Protein AF-A0A8B3B631-F1 (afdb_monomer_lite)

Organism: Parabacteroides distasonis (NCBI:txid823)

Structure (mmCIF, N/CA/C/O backbone):
data_AF-A0A8B3B631-F1
#
_entry.id   AF-A0A8B3B631-F1
#
loop_
_atom_site.group_PDB
_atom_site.id
_atom_site.type_symbol
_atom_site.label_atom_id
_atom_site.label_alt_id
_atom_site.label_comp_id
_atom_site.label_asym_id
_atom_site.label_entity_id
_atom_site.label_seq_id
_atom_site.pdbx_PDB_ins_code
_atom_site.Cartn_x
_atom_site.Cartn_y
_atom_site.Cartn_z
_atom_site.occupancy
_atom_site.B_iso_or_equiv
_atom_site.auth_seq_id
_atom_site.auth_comp_id
_atom_site.auth_asym_id
_atom_site.auth_atom_id
_atom_site.pdbx_PDB_model_num
ATOM 1 N N . GLU A 1 1 ? -12.782 -24.622 25.111 1.00 50.66 1 GLU A N 1
ATOM 2 C CA . GLU A 1 1 ? -12.386 -23.248 25.477 1.00 50.66 1 GLU A CA 1
ATOM 3 C C . GLU A 1 1 ? -11.573 -22.682 24.325 1.00 50.66 1 GLU A C 1
ATOM 5 O O . GLU A 1 1 ? -10.682 -23.372 23.847 1.00 50.66 1 GLU A O 1
ATOM 10 N N . GLY A 1 2 ? -11.985 -21.541 23.768 1.00 72.00 2 GLY A N 1
ATOM 11 C CA . GLY A 1 2 ? -11.348 -20.960 22.582 1.00 72.00 2 GLY A CA 1
ATOM 12 C C . GLY A 1 2 ? -10.017 -20.308 22.939 1.00 72.00 2 GLY A C 1
ATOM 13 O O . GLY A 1 2 ? -9.909 -19.648 23.967 1.00 72.00 2 GLY A O 1
ATOM 14 N N . GLU A 1 3 ? -9.005 -20.506 22.104 1.00 81.69 3 GLU A N 1
ATOM 15 C CA . GLU A 1 3 ? -7.671 -19.947 22.299 1.00 81.69 3 GLU A CA 1
ATOM 16 C C . GLU A 1 3 ? -7.725 -18.411 22.176 1.00 81.69 3 GLU A C 1
ATOM 18 O O . GLU A 1 3 ? -7.937 -17.858 21.094 1.00 81.69 3 GLU A O 1
ATOM 23 N N . TYR A 1 4 ? -7.595 -17.696 23.296 1.00 84.50 4 TYR A N 1
ATOM 24 C CA . TYR A 1 4 ? -7.554 -16.234 23.289 1.00 84.50 4 TYR A CA 1
ATOM 25 C C . TYR A 1 4 ? -6.159 -15.756 22.881 1.00 84.50 4 TYR A C 1
ATOM 27 O O . TYR A 1 4 ? -5.165 -16.051 23.540 1.00 84.50 4 TYR A O 1
ATOM 35 N N . THR A 1 5 ? -6.077 -14.973 21.803 1.00 82.81 5 THR A N 1
ATOM 36 C CA . THR A 1 5 ? -4.827 -14.312 21.406 1.00 82.81 5 THR A CA 1
ATOM 37 C C . THR A 1 5 ? -4.723 -12.942 22.070 1.00 82.81 5 THR A C 1
ATOM 39 O O . THR A 1 5 ? -5.450 -12.015 21.710 1.00 82.81 5 THR A O 1
ATOM 42 N N . TYR A 1 6 ? -3.782 -12.790 22.997 1.00 86.62 6 TYR A N 1
ATOM 43 C CA . TYR A 1 6 ? -3.455 -11.498 23.601 1.00 86.62 6 TYR A CA 1
ATOM 44 C C . TYR A 1 6 ? -2.418 -10.756 22.752 1.00 86.62 6 TYR A C 1
ATOM 46 O O . TYR A 1 6 ? -1.453 -11.349 22.269 1.00 86.62 6 TYR A O 1
ATOM 54 N N . ARG A 1 7 ? -2.607 -9.446 22.560 1.00 86.12 7 ARG A N 1
ATOM 55 C CA . ARG A 1 7 ? -1.662 -8.573 21.846 1.00 86.12 7 ARG A CA 1
ATOM 56 C C . ARG A 1 7 ? -1.452 -7.289 22.638 1.00 86.12 7 ARG A C 1
ATOM 58 O O . ARG A 1 7 ? -2.417 -6.702 23.116 1.00 86.12 7 ARG A O 1
ATOM 65 N N . CYS A 1 8 ? -0.199 -6.860 22.757 1.00 91.44 8 CYS A N 1
ATOM 66 C CA . CYS A 1 8 ? 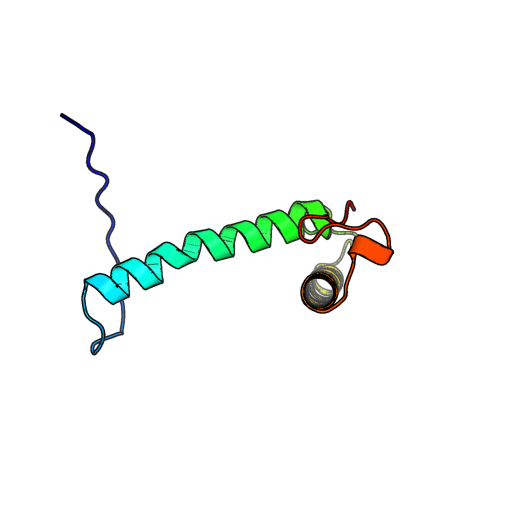0.156 -5.585 23.375 1.00 91.44 8 CYS A CA 1
ATOM 67 C C . CYS A 1 8 ? 0.186 -4.479 22.310 1.00 91.44 8 CYS A C 1
ATOM 69 O O . CYS A 1 8 ? 0.769 -4.669 21.240 1.00 91.44 8 CYS A O 1
ATOM 71 N N . ILE A 1 9 ? -0.432 -3.335 22.609 1.00 91.38 9 ILE A N 1
ATOM 72 C CA . ILE A 1 9 ? -0.373 -2.119 21.792 1.00 91.38 9 ILE A CA 1
ATOM 73 C C . ILE A 1 9 ? 0.273 -1.033 22.651 1.00 91.38 9 ILE A C 1
ATOM 75 O O . ILE A 1 9 ? -0.250 -0.680 23.703 1.00 91.38 9 ILE A O 1
ATOM 79 N N . LEU A 1 10 ? 1.409 -0.509 22.192 1.00 92.81 10 LEU A N 1
ATOM 80 C CA . LEU A 1 10 ? 2.061 0.665 22.767 1.00 92.81 10 LEU A CA 1
ATOM 81 C C . LEU A 1 10 ? 1.686 1.876 21.913 1.00 92.81 10 LEU A C 1
ATOM 83 O O . LEU A 1 10 ? 1.850 1.837 20.693 1.00 92.81 10 LEU A O 1
ATOM 87 N N . THR A 1 11 ? 1.179 2.932 22.542 1.00 93.06 11 THR A N 1
ATOM 88 C CA . THR A 1 11 ? 0.794 4.172 21.861 1.00 93.06 11 THR A CA 1
ATOM 89 C C . THR A 1 11 ? 1.248 5.383 22.667 1.00 93.06 11 THR A C 1
ATOM 91 O O . THR A 1 11 ? 1.344 5.319 23.890 1.00 93.06 11 THR A O 1
ATOM 94 N N . ASN A 1 12 ? 1.553 6.474 21.969 1.00 95.50 12 ASN A N 1
ATOM 95 C CA . ASN A 1 12 ? 1.778 7.802 22.540 1.00 95.50 12 ASN A CA 1
ATOM 96 C C . ASN A 1 12 ? 0.502 8.664 22.524 1.00 95.50 12 ASN A C 1
ATOM 98 O O . ASN A 1 12 ? 0.571 9.857 22.806 1.00 95.50 12 ASN A O 1
ATOM 102 N N . ASP A 1 13 ? -0.631 8.074 22.144 1.00 93.44 13 ASP A N 1
ATOM 103 C CA . ASP A 1 13 ? -1.950 8.692 22.187 1.00 93.44 13 ASP A CA 1
ATOM 104 C C . ASP A 1 13 ? -2.515 8.616 23.613 1.00 93.44 13 ASP A C 1
ATOM 106 O O . ASP A 1 13 ? -2.731 7.524 24.143 1.00 93.44 13 ASP A O 1
ATOM 110 N N . TYR A 1 14 ? -2.713 9.785 24.224 1.00 93.88 14 TYR A N 1
ATOM 111 C CA . TYR A 1 14 ? -3.241 9.942 25.583 1.00 93.88 14 TYR A CA 1
ATOM 112 C C . TYR A 1 14 ? -4.698 10.425 25.610 1.00 93.88 14 TYR A C 1
ATOM 114 O O . TYR A 1 14 ? -5.265 10.558 26.693 1.00 93.88 14 TYR A O 1
ATOM 122 N N . GLU A 1 15 ? -5.288 10.722 24.450 1.00 96.69 15 GLU A N 1
ATOM 123 C CA . GLU A 1 15 ? -6.619 11.332 24.341 1.00 96.69 15 GLU A CA 1
ATOM 124 C C . GLU A 1 15 ? -7.677 10.311 23.913 1.00 96.69 15 GLU A C 1
ATOM 126 O O . GLU A 1 15 ? -8.798 10.332 24.426 1.00 96.69 15 GLU A O 1
ATOM 131 N N . SER A 1 16 ? -7.321 9.394 23.009 1.00 95.12 16 SER A N 1
ATOM 132 C CA . SER A 1 16 ? -8.241 8.374 22.508 1.00 95.12 16 SER A CA 1
ATOM 133 C C . SER A 1 16 ? -8.597 7.332 23.568 1.00 95.12 16 SER A C 1
ATOM 135 O O . SER A 1 16 ? -7.785 6.917 24.399 1.00 95.12 16 SER A O 1
ATOM 137 N N . SER A 1 17 ? -9.819 6.813 23.489 1.00 95.69 17 SER A N 1
ATOM 138 C CA . SER A 1 17 ? -10.250 5.676 24.299 1.00 95.69 17 SER A CA 1
ATOM 139 C C . SER A 1 17 ? -9.516 4.384 23.912 1.00 95.69 17 SER A C 1
ATOM 141 O O . SER A 1 17 ? -9.065 4.198 22.779 1.00 95.69 17 SER A O 1
ATOM 143 N N . THR A 1 18 ? -9.472 3.407 24.827 1.00 92.88 18 THR A N 1
ATOM 144 C CA . THR A 1 18 ? -8.897 2.076 24.546 1.00 92.88 18 THR A CA 1
ATOM 145 C C . THR A 1 18 ? -9.529 1.419 23.317 1.00 92.88 18 THR A C 1
ATOM 147 O O . THR A 1 18 ? -8.840 0.751 22.548 1.00 92.88 18 THR A O 1
ATOM 150 N N . ARG A 1 19 ? -10.837 1.617 23.109 1.00 93.25 19 ARG A N 1
ATOM 151 C CA . ARG A 1 19 ? -11.549 1.078 21.948 1.00 93.25 19 ARG A CA 1
ATOM 152 C C . ARG A 1 19 ? -11.061 1.709 20.647 1.00 93.25 19 ARG A C 1
ATOM 154 O O . ARG A 1 19 ? -10.776 0.973 19.708 1.00 93.25 19 ARG A O 1
ATOM 161 N N . GLU A 1 20 ? -10.931 3.030 20.603 1.00 94.69 20 GLU A N 1
ATOM 162 C CA . GLU A 1 20 ? -10.441 3.750 19.421 1.00 94.69 20 GLU A CA 1
ATOM 163 C C . GLU A 1 20 ? -8.998 3.361 19.089 1.00 94.69 20 GLU A C 1
ATOM 165 O O . GLU A 1 20 ? -8.688 3.108 17.926 1.00 94.69 20 GLU A O 1
ATOM 170 N N . ILE A 1 21 ? -8.139 3.197 20.102 1.00 93.50 21 ILE A N 1
ATOM 171 C CA . ILE A 1 21 ? -6.760 2.712 19.922 1.00 93.50 21 ILE A CA 1
ATOM 172 C C . ILE A 1 21 ? -6.751 1.314 19.285 1.00 93.50 21 ILE A C 1
ATOM 174 O O . ILE A 1 21 ? -5.987 1.052 18.351 1.00 93.50 21 ILE A O 1
ATOM 178 N N . VAL A 1 22 ? -7.611 0.409 19.762 1.00 91.19 22 VAL A N 1
ATOM 179 C CA . VAL A 1 22 ? -7.734 -0.949 19.212 1.00 91.19 22 VAL A CA 1
ATOM 180 C C . VAL A 1 22 ? -8.271 -0.917 17.782 1.00 91.19 22 VAL A C 1
ATOM 182 O O . VAL A 1 22 ? -7.721 -1.590 16.909 1.00 91.19 22 VAL A O 1
ATOM 185 N N . GLU A 1 23 ? -9.317 -0.136 17.517 1.00 91.31 23 GLU A N 1
ATOM 186 C CA . GLU A 1 23 ? -9.890 0.018 16.177 1.00 91.31 23 GLU A CA 1
ATOM 187 C C . GLU A 1 23 ? -8.852 0.587 15.201 1.00 91.31 23 GLU A C 1
ATOM 189 O O . GLU A 1 23 ? -8.640 0.001 14.138 1.00 91.31 23 GLU A O 1
ATOM 194 N N . PHE A 1 24 ? -8.120 1.633 15.591 1.00 90.12 24 PHE A N 1
ATOM 195 C CA . PHE A 1 24 ? -7.031 2.212 14.807 1.00 90.12 24 PHE A CA 1
ATOM 196 C C . PHE A 1 24 ? -5.915 1.202 14.520 1.00 90.12 24 PHE A C 1
ATOM 198 O O . PHE A 1 24 ? -5.502 1.046 13.368 1.00 90.12 24 PHE A O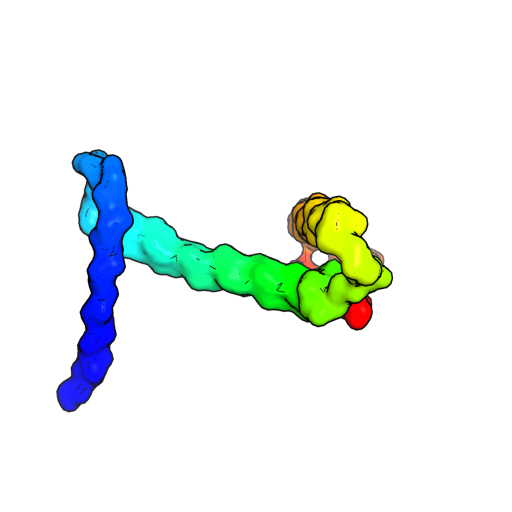 1
ATOM 205 N N . TYR A 1 25 ? -5.438 0.475 15.536 1.00 89.06 25 TYR A N 1
ATOM 206 C CA . TYR A 1 25 ? -4.389 -0.530 15.352 1.00 89.06 25 TYR A CA 1
ATOM 207 C C . TYR A 1 25 ? -4.837 -1.649 14.404 1.00 89.06 25 TYR A C 1
ATOM 209 O O . TYR A 1 25 ? -4.072 -2.087 13.541 1.00 89.06 25 TYR A O 1
ATOM 217 N N . ASN A 1 26 ? -6.100 -2.069 14.497 1.00 86.62 26 ASN A N 1
ATOM 218 C CA . ASN A 1 26 ? -6.666 -3.097 13.626 1.00 86.62 26 ASN A CA 1
ATOM 219 C C . ASN A 1 26 ? -6.728 -2.668 12.149 1.00 86.62 26 ASN A C 1
ATOM 221 O O . ASN A 1 26 ? -6.680 -3.527 11.264 1.00 86.62 26 ASN A O 1
ATOM 225 N N . LEU A 1 27 ? -6.730 -1.363 11.842 1.00 85.12 27 LEU A N 1
ATOM 226 C CA . LEU A 1 27 ? -6.623 -0.870 10.461 1.00 85.12 27 LEU A CA 1
ATOM 227 C C . LEU A 1 27 ? -5.268 -1.202 9.809 1.00 85.12 27 LEU A C 1
ATOM 229 O O . LEU A 1 27 ? -5.156 -1.146 8.579 1.00 85.12 27 LEU A O 1
ATOM 233 N N . ARG A 1 28 ? -4.241 -1.598 10.581 1.00 81.38 28 ARG A N 1
ATOM 234 C CA . ARG A 1 28 ? -2.916 -1.977 10.052 1.00 81.38 28 ARG A CA 1
ATOM 235 C C . ARG A 1 28 ? -2.994 -3.104 9.023 1.00 81.38 28 ARG A C 1
ATOM 237 O O . ARG A 1 28 ? -2.293 -3.035 8.018 1.00 81.38 28 ARG A O 1
ATOM 244 N N . GLY A 1 29 ? -3.887 -4.078 9.206 1.00 74.94 29 GLY A N 1
ATOM 245 C CA . GLY A 1 29 ? -4.063 -5.172 8.241 1.00 74.94 29 GLY A CA 1
ATOM 246 C C . GLY A 1 29 ? -4.481 -4.683 6.846 1.00 74.94 29 GLY A C 1
ATOM 247 O O . GLY A 1 29 ? -4.157 -5.301 5.835 1.00 74.94 29 GLY A O 1
ATOM 248 N N . GLY A 1 30 ? -5.143 -3.523 6.754 1.00 74.62 30 GLY A N 1
ATOM 249 C CA . GLY A 1 30 ? -5.443 -2.882 5.473 1.00 74.62 30 GLY A CA 1
ATOM 250 C C . GLY A 1 30 ? -4.197 -2.360 4.750 1.00 74.62 30 GLY A C 1
ATOM 251 O O . GLY A 1 30 ? -4.165 -2.370 3.520 1.00 74.62 30 GLY A O 1
ATOM 252 N N . LYS A 1 31 ? -3.162 -1.947 5.495 1.00 76.44 31 LYS A N 1
ATOM 253 C CA . LYS A 1 31 ? -1.888 -1.476 4.931 1.00 76.44 31 LYS A CA 1
ATOM 254 C C . LYS A 1 31 ? -1.066 -2.626 4.352 1.00 76.44 31 LYS A C 1
ATOM 256 O O . LYS A 1 31 ? -0.459 -2.447 3.304 1.00 76.44 31 LYS A O 1
ATOM 261 N N . GLU A 1 32 ? -1.100 -3.806 4.968 1.00 81.69 32 GLU A N 1
ATOM 262 C CA . GLU A 1 32 ? -0.408 -5.004 4.461 1.00 81.69 32 GLU A CA 1
ATOM 263 C C . GLU A 1 32 ? -0.921 -5.402 3.063 1.00 81.69 32 GLU A C 1
ATOM 265 O O . GLU A 1 32 ? -0.124 -5.626 2.155 1.00 81.69 32 GLU A O 1
ATOM 270 N N . ARG A 1 33 ? -2.237 -5.310 2.818 1.00 83.38 33 ARG A N 1
ATOM 271 C CA . ARG A 1 33 ? -2.814 -5.561 1.480 1.00 83.38 33 ARG A CA 1
ATOM 272 C 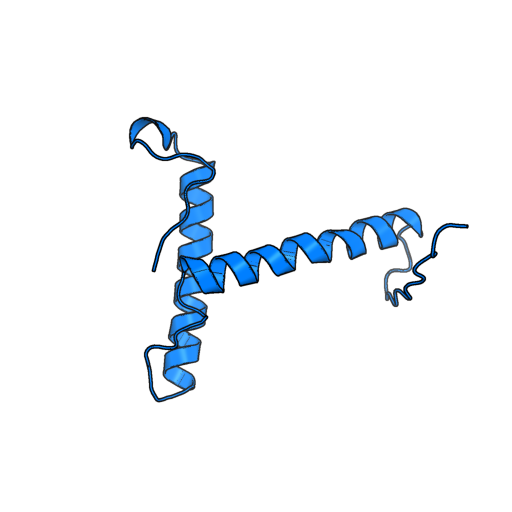C . ARG A 1 33 ? -2.309 -4.611 0.393 1.00 83.38 33 ARG A C 1
ATOM 274 O O . ARG A 1 33 ? -2.387 -4.948 -0.785 1.00 83.38 33 ARG A O 1
ATOM 281 N N . ILE A 1 34 ? -1.852 -3.409 0.756 1.00 87.12 34 ILE A N 1
ATOM 282 C CA . ILE A 1 34 ? -1.254 -2.483 -0.214 1.00 87.12 34 ILE A CA 1
ATOM 283 C C . ILE A 1 34 ? 0.067 -3.066 -0.705 1.00 87.12 34 ILE A C 1
ATOM 285 O O . ILE A 1 34 ? 0.301 -3.059 -1.905 1.00 87.12 34 ILE A O 1
ATOM 289 N N . PHE A 1 35 ? 0.893 -3.618 0.184 1.00 87.56 35 PHE A N 1
ATOM 290 C CA . PHE A 1 35 ? 2.148 -4.255 -0.212 1.00 87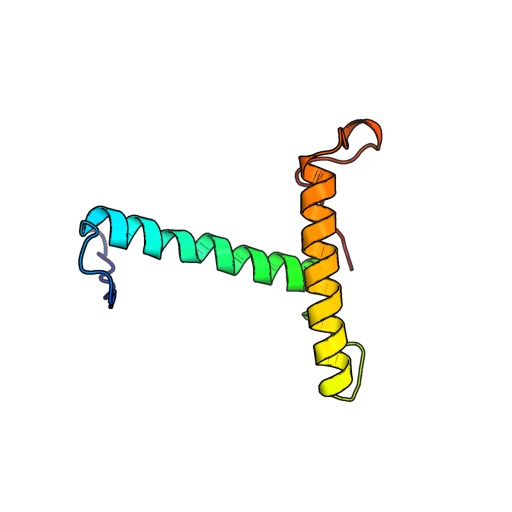.56 35 PHE A CA 1
ATOM 291 C C . PHE A 1 35 ? 1.914 -5.497 -1.077 1.00 87.56 35 PHE A C 1
ATOM 293 O O . PHE A 1 35 ? 2.616 -5.670 -2.068 1.00 87.56 35 PHE A O 1
ATOM 300 N N . ASP A 1 36 ? 0.883 -6.297 -0.794 1.00 88.06 36 ASP A N 1
ATOM 301 C CA . ASP A 1 36 ? 0.507 -7.421 -1.665 1.00 88.06 36 ASP A CA 1
ATOM 302 C C . ASP A 1 36 ? 0.109 -6.961 -3.076 1.00 88.06 36 ASP A C 1
ATOM 304 O O . ASP A 1 36 ? 0.482 -7.589 -4.068 1.00 88.06 36 ASP A O 1
ATOM 308 N N . ASP A 1 37 ? -0.643 -5.861 -3.178 1.00 88.62 37 ASP A N 1
ATOM 309 C CA . ASP A 1 37 ? -1.029 -5.234 -4.450 1.00 88.62 37 ASP A CA 1
ATOM 310 C C . ASP A 1 37 ? 0.203 -4.701 -5.199 1.00 88.62 37 ASP A C 1
ATOM 312 O O . ASP A 1 37 ? 0.341 -4.923 -6.399 1.00 88.62 37 ASP A O 1
ATOM 316 N N . MET A 1 38 ? 1.142 -4.069 -4.489 1.00 91.44 38 MET A N 1
ATOM 317 C CA . MET A 1 38 ? 2.400 -3.589 -5.068 1.00 91.44 38 MET A CA 1
ATOM 318 C C . MET A 1 38 ? 3.283 -4.736 -5.579 1.00 91.44 38 MET A C 1
ATOM 320 O O . MET A 1 38 ? 3.807 -4.659 -6.691 1.00 91.44 38 MET A O 1
ATOM 324 N N . ASN A 1 39 ? 3.409 -5.818 -4.807 1.00 90.88 39 ASN A N 1
ATOM 325 C CA . ASN A 1 39 ? 4.186 -6.998 -5.185 1.00 90.88 39 ASN A CA 1
ATOM 326 C C . ASN A 1 39 ? 3.607 -7.662 -6.435 1.00 90.88 39 ASN A C 1
ATOM 328 O O . ASN A 1 39 ? 4.317 -7.836 -7.417 1.00 90.88 39 ASN A O 1
ATOM 332 N N . ASN 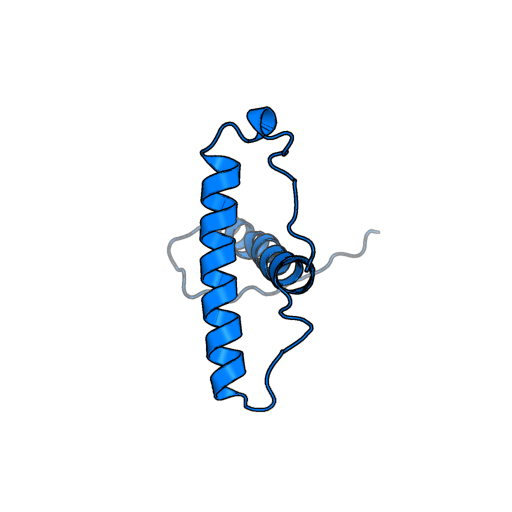A 1 40 ? 2.308 -7.969 -6.433 1.00 88.12 40 ASN A N 1
ATOM 333 C CA . ASN A 1 40 ? 1.695 -8.750 -7.510 1.00 88.12 40 ASN A CA 1
ATOM 334 C C . ASN A 1 40 ? 1.278 -7.914 -8.731 1.00 88.12 40 ASN A C 1
ATOM 336 O O . ASN A 1 40 ? 1.187 -8.447 -9.836 1.00 88.12 40 ASN A O 1
ATOM 340 N N . GLY A 1 41 ? 0.958 -6.633 -8.536 1.00 88.62 41 GLY A N 1
ATOM 341 C CA . GLY A 1 41 ? 0.406 -5.762 -9.577 1.00 88.62 41 GLY A CA 1
ATOM 342 C C . GLY A 1 41 ? 1.383 -4.735 -10.137 1.00 88.62 41 GLY A C 1
ATOM 343 O O . GLY A 1 41 ? 1.155 -4.226 -11.231 1.00 88.62 41 GLY A O 1
ATOM 344 N N . PHE A 1 42 ? 2.467 -4.431 -9.417 1.00 91.75 42 PHE 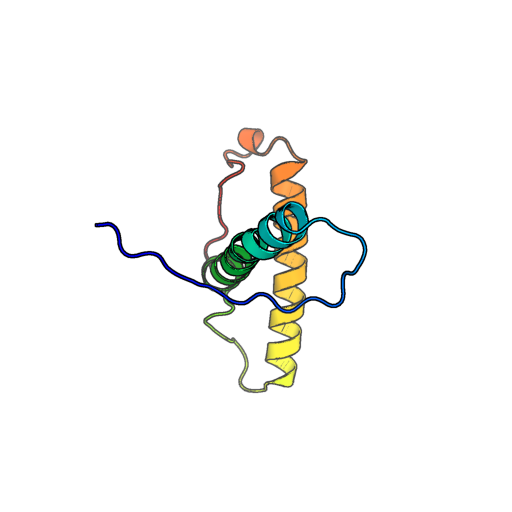A N 1
ATOM 345 C CA . PHE A 1 42 ? 3.426 -3.386 -9.794 1.00 91.75 42 PHE A CA 1
ATOM 346 C C . PHE A 1 42 ? 4.892 -3.850 -9.754 1.00 91.75 42 PHE A C 1
ATOM 348 O O . PHE A 1 42 ? 5.797 -3.024 -9.868 1.00 91.75 42 PHE A O 1
ATOM 355 N N . GLY A 1 43 ? 5.134 -5.159 -9.629 1.00 90.56 43 GLY A N 1
ATOM 356 C CA . GLY A 1 43 ? 6.455 -5.765 -9.808 1.00 90.56 43 GLY A CA 1
ATOM 357 C C . GLY A 1 43 ? 7.447 -5.483 -8.682 1.00 90.56 43 GLY A C 1
ATOM 358 O O . GLY A 1 43 ? 8.654 -5.547 -8.904 1.00 90.56 43 GLY A O 1
ATOM 359 N N . TRP A 1 44 ? 6.975 -5.159 -7.474 1.00 93.12 44 TRP A N 1
ATOM 360 C CA . TRP A 1 44 ? 7.870 -5.002 -6.317 1.00 93.12 44 TRP A CA 1
ATOM 361 C C . TRP A 1 44 ? 8.581 -6.309 -5.929 1.00 93.12 44 TRP A C 1
ATOM 363 O O . TRP A 1 44 ? 9.644 -6.256 -5.316 1.00 93.12 44 TRP A O 1
ATOM 373 N N . ASP A 1 45 ? 8.051 -7.467 -6.341 1.00 91.94 45 ASP A N 1
ATOM 374 C CA . ASP A 1 45 ? 8.690 -8.778 -6.175 1.00 91.94 45 ASP A CA 1
ATOM 375 C C . ASP A 1 45 ? 9.858 -9.017 -7.158 1.00 91.94 45 ASP A C 1
ATOM 377 O O . ASP A 1 45 ? 10.660 -9.930 -6.954 1.00 91.94 45 ASP A O 1
ATOM 381 N N . ARG A 1 46 ? 9.969 -8.208 -8.223 1.00 90.31 46 ARG A N 1
ATOM 382 C CA . ARG A 1 46 ? 10.896 -8.401 -9.352 1.00 90.31 46 ARG A CA 1
ATOM 383 C C . ARG A 1 46 ? 11.588 -7.097 -9.721 1.00 90.31 46 ARG A C 1
ATOM 385 O O . ARG A 1 46 ? 11.225 -6.408 -10.672 1.00 90.31 46 ARG A O 1
ATOM 392 N N . LEU A 1 47 ? 12.636 -6.785 -8.969 1.00 92.25 47 LEU A N 1
ATOM 393 C CA . LEU A 1 47 ? 13.433 -5.585 -9.185 1.00 92.25 47 LEU A CA 1
ATOM 394 C C . LEU A 1 47 ? 14.165 -5.628 -10.544 1.00 92.25 47 LEU A C 1
ATOM 396 O O . LEU A 1 47 ? 14.935 -6.559 -10.791 1.00 92.25 47 LEU A O 1
ATOM 400 N N . PRO A 1 48 ? 13.963 -4.634 -11.431 1.00 91.56 48 PRO A N 1
ATOM 401 C CA . PRO A 1 48 ? 14.460 -4.693 -12.806 1.00 91.56 48 PRO A CA 1
ATOM 402 C C . PRO A 1 48 ? 15.917 -4.242 -12.971 1.00 91.56 48 PRO A C 1
ATOM 404 O O . PRO A 1 48 ? 16.451 -4.319 -14.079 1.00 91.56 48 PRO A O 1
ATOM 407 N N . LYS A 1 49 ? 16.555 -3.705 -11.922 1.00 93.38 49 LYS A N 1
ATOM 408 C CA . LYS A 1 49 ? 17.898 -3.117 -11.995 1.00 93.38 49 LYS A CA 1
ATOM 409 C C . LYS A 1 49 ? 18.878 -3.810 -11.062 1.00 93.38 49 LYS A C 1
ATOM 411 O O . LYS A 1 49 ? 18.508 -4.310 -10.004 1.00 93.38 49 LYS A O 1
ATOM 416 N N . SER A 1 50 ? 20.152 -3.795 -11.440 1.00 94.06 50 SER A N 1
ATOM 417 C CA . SER A 1 50 ? 21.233 -4.338 -10.611 1.00 94.06 50 SER A CA 1
ATOM 418 C C . SER A 1 50 ? 21.592 -3.410 -9.449 1.00 94.06 50 SER A C 1
ATOM 420 O O . SER A 1 50 ? 22.052 -3.876 -8.410 1.00 94.06 50 SER A O 1
ATOM 422 N N . PHE A 1 51 ? 21.372 -2.101 -9.602 1.00 95.81 51 PHE A N 1
ATOM 423 C CA . PHE A 1 51 ? 21.723 -1.109 -8.591 1.00 95.81 51 PHE A CA 1
ATOM 424 C C . PHE A 1 51 ? 20.528 -0.741 -7.713 1.00 95.81 51 PHE A C 1
ATOM 426 O O . PHE A 1 51 ? 19.442 -0.417 -8.197 1.00 95.81 51 PHE A O 1
ATOM 433 N N . MET A 1 52 ? 20.757 -0.704 -6.397 1.00 93.00 52 MET A N 1
ATOM 434 C CA . MET A 1 52 ? 19.712 -0.373 -5.423 1.00 93.00 52 MET A CA 1
ATOM 435 C C . MET A 1 52 ? 19.157 1.040 -5.596 1.00 93.00 52 MET A C 1
ATOM 437 O O . MET A 1 52 ? 17.959 1.226 -5.440 1.00 93.00 52 MET A O 1
ATOM 441 N N . ALA A 1 53 ? 19.982 2.024 -5.965 1.00 96.06 53 ALA A N 1
ATOM 442 C CA . ALA A 1 53 ? 19.507 3.389 -6.199 1.00 96.06 53 ALA A CA 1
ATOM 443 C C . ALA A 1 53 ? 18.466 3.451 -7.333 1.00 96.06 53 ALA A C 1
ATOM 445 O O . ALA A 1 53 ? 17.434 4.105 -7.197 1.00 96.06 53 ALA A O 1
ATOM 446 N N . GLU A 1 54 ? 18.697 2.712 -8.420 1.00 95.94 54 GLU A N 1
ATOM 447 C CA . GLU A 1 54 ? 17.766 2.636 -9.547 1.00 95.94 54 GLU A CA 1
ATOM 448 C C . GLU A 1 54 ? 16.486 1.878 -9.163 1.00 95.94 54 GLU A C 1
ATOM 450 O O . GLU A 1 54 ? 15.383 2.301 -9.514 1.00 95.94 54 GLU A O 1
ATOM 455 N N . ASN A 1 55 ? 16.614 0.805 -8.375 1.00 95.06 55 ASN A N 1
ATOM 456 C CA . ASN A 1 55 ? 15.467 0.081 -7.827 1.00 95.06 55 ASN A CA 1
ATOM 457 C C . ASN A 1 55 ? 14.641 0.942 -6.862 1.00 95.06 55 ASN A C 1
ATOM 459 O O . ASN A 1 55 ? 13.418 0.881 -6.899 1.00 95.06 55 ASN A O 1
ATOM 463 N N . THR A 1 56 ? 15.263 1.799 -6.051 1.00 95.88 56 THR A N 1
ATOM 464 C CA . THR A 1 56 ? 14.539 2.747 -5.191 1.00 95.88 56 THR A CA 1
ATOM 465 C C . THR A 1 56 ? 13.683 3.697 -6.024 1.00 95.88 56 THR A C 1
ATOM 467 O O . THR A 1 56 ? 12.510 3.898 -5.712 1.00 95.88 56 THR A O 1
ATOM 470 N N . VAL A 1 57 ? 14.227 4.239 -7.119 1.00 96.00 57 VAL A N 1
ATOM 471 C CA . VAL A 1 57 ? 13.451 5.083 -8.042 1.00 96.00 57 VAL A CA 1
ATOM 472 C C . VAL A 1 57 ? 12.299 4.287 -8.663 1.00 96.00 57 VAL A C 1
ATOM 474 O O . VAL A 1 57 ? 11.174 4.783 -8.704 1.00 96.00 57 VAL A O 1
ATOM 477 N N . PHE A 1 58 ? 12.539 3.040 -9.080 1.00 95.19 58 PHE A N 1
ATOM 478 C CA . PHE A 1 58 ? 11.493 2.148 -9.587 1.00 95.19 58 PHE A CA 1
ATOM 479 C C . PHE A 1 58 ? 10.363 1.927 -8.568 1.00 95.19 58 PHE A C 1
ATOM 481 O O . PHE A 1 58 ? 9.191 2.088 -8.914 1.00 95.19 58 PHE A O 1
ATOM 488 N N . LEU A 1 59 ? 10.693 1.619 -7.311 1.00 95.12 59 LEU A N 1
ATOM 489 C CA . LEU A 1 59 ? 9.712 1.407 -6.242 1.00 95.12 59 LEU A CA 1
ATOM 490 C C . LEU A 1 59 ? 8.878 2.673 -5.979 1.00 95.12 59 LEU A C 1
ATOM 492 O O . LEU A 1 59 ? 7.656 2.602 -5.847 1.00 95.12 59 LEU A O 1
ATOM 496 N N . LEU A 1 60 ? 9.512 3.850 -5.964 1.00 95.69 60 LEU A N 1
ATOM 497 C CA . LEU A 1 60 ? 8.814 5.127 -5.778 1.00 95.69 60 LEU A CA 1
ATOM 498 C C . LEU A 1 60 ? 7.885 5.455 -6.955 1.00 95.69 60 LEU A C 1
ATOM 500 O O . LEU A 1 60 ? 6.733 5.841 -6.746 1.00 95.69 60 LEU A O 1
ATOM 504 N N . LEU A 1 61 ? 8.353 5.271 -8.193 1.00 95.62 61 LEU A N 1
ATOM 505 C CA . LEU A 1 61 ? 7.546 5.514 -9.391 1.00 95.62 61 LEU A CA 1
ATOM 506 C C . LEU A 1 61 ? 6.334 4.584 -9.447 1.00 95.62 61 LEU A C 1
ATOM 508 O O . LEU A 1 61 ? 5.214 5.036 -9.675 1.00 95.62 61 LEU A O 1
ATOM 512 N N . THR A 1 62 ? 6.533 3.295 -9.189 1.00 94.25 62 THR A N 1
ATOM 513 C CA . THR A 1 62 ? 5.441 2.314 -9.181 1.00 94.25 62 THR A CA 1
ATOM 514 C C . THR A 1 62 ? 4.433 2.582 -8.060 1.00 94.25 62 THR A C 1
ATOM 516 O O . THR A 1 62 ? 3.231 2.455 -8.299 1.00 94.25 62 THR A O 1
ATOM 519 N N . ALA A 1 63 ? 4.863 3.060 -6.883 1.00 93.81 63 ALA A N 1
ATOM 520 C CA . ALA A 1 63 ? 3.948 3.520 -5.830 1.00 93.81 63 ALA A CA 1
ATOM 521 C C . ALA A 1 63 ? 3.073 4.701 -6.278 1.00 93.81 63 ALA A C 1
ATOM 523 O O . ALA A 1 63 ? 1.864 4.716 -6.022 1.00 93.81 63 ALA A O 1
ATOM 524 N N . LEU A 1 64 ? 3.660 5.681 -6.973 1.00 95.38 64 LEU A N 1
ATOM 525 C CA . LEU A 1 64 ? 2.911 6.809 -7.531 1.00 95.38 64 LEU A CA 1
ATOM 526 C C . LEU A 1 64 ? 1.902 6.333 -8.581 1.00 95.38 64 LEU A C 1
ATOM 528 O O . LEU A 1 64 ? 0.726 6.692 -8.500 1.00 95.38 64 LEU A O 1
ATOM 532 N N . ILE A 1 65 ? 2.325 5.472 -9.512 1.00 93.25 65 ILE A N 1
ATOM 533 C CA . ILE A 1 65 ? 1.446 4.894 -10.540 1.00 93.25 65 ILE A CA 1
ATOM 534 C C . ILE A 1 65 ? 0.273 4.159 -9.888 1.00 93.25 65 ILE A C 1
ATOM 536 O O . ILE A 1 65 ? -0.870 4.359 -10.298 1.00 93.25 65 ILE A O 1
ATOM 540 N N . ARG A 1 66 ? 0.510 3.374 -8.832 1.00 92.06 66 ARG A N 1
ATOM 541 C CA . ARG A 1 66 ? -0.560 2.689 -8.100 1.00 92.06 66 ARG A CA 1
ATOM 542 C C . ARG A 1 66 ? -1.577 3.660 -7.511 1.00 92.06 66 ARG A C 1
ATOM 544 O O . ARG A 1 66 ? -2.781 3.405 -7.578 1.00 92.06 66 ARG A O 1
ATOM 551 N N . ASN A 1 67 ? -1.123 4.778 -6.947 1.00 91.88 67 ASN A N 1
ATOM 552 C CA . ASN A 1 67 ? -2.023 5.794 -6.401 1.00 91.88 67 ASN A CA 1
ATOM 553 C C . ASN A 1 67 ? -2.880 6.440 -7.497 1.00 91.88 67 ASN A C 1
ATOM 555 O O . ASN A 1 67 ? -4.092 6.580 -7.314 1.00 91.88 67 ASN A O 1
ATOM 559 N N . PHE A 1 68 ? -2.292 6.750 -8.655 1.00 92.31 68 PHE A N 1
ATOM 560 C CA . PHE A 1 68 ? -3.045 7.246 -9.809 1.00 92.31 68 PHE A CA 1
ATOM 561 C C . PHE A 1 68 ? -4.027 6.205 -10.351 1.00 92.31 68 PHE A C 1
ATOM 563 O O . PHE A 1 68 ? -5.189 6.533 -10.578 1.00 92.31 68 PHE A O 1
ATOM 570 N N . TYR A 1 69 ? -3.605 4.945 -10.485 1.00 90.69 69 TYR A N 1
ATOM 571 C CA . TYR A 1 69 ? -4.469 3.847 -10.914 1.00 90.69 69 TYR A CA 1
ATOM 572 C C . TYR A 1 69 ? -5.692 3.715 -10.005 1.00 90.69 69 TYR A C 1
ATOM 574 O O . TYR A 1 69 ? -6.825 3.702 -10.484 1.00 90.69 69 TYR A O 1
ATOM 582 N N . LYS A 1 70 ? -5.488 3.703 -8.682 1.00 89.19 70 LYS A N 1
ATOM 583 C CA . LYS A 1 70 ? -6.590 3.674 -7.714 1.00 89.19 70 LYS A CA 1
ATOM 584 C C . LYS A 1 70 ? -7.508 4.883 -7.846 1.00 89.19 70 LYS A C 1
ATOM 586 O O . LYS A 1 70 ? -8.724 4.714 -7.832 1.00 89.19 70 LYS A O 1
ATOM 591 N N . ALA A 1 71 ? -6.953 6.084 -7.994 1.00 90.75 71 ALA A N 1
ATOM 592 C CA . ALA A 1 71 ? -7.756 7.288 -8.173 1.00 90.75 71 ALA A CA 1
ATOM 593 C C . ALA A 1 71 ? -8.615 7.214 -9.446 1.00 90.75 71 ALA A C 1
ATOM 595 O O . ALA A 1 71 ? -9.797 7.542 -9.395 1.00 90.75 71 ALA A O 1
ATOM 596 N N . ILE A 1 72 ? -8.050 6.734 -10.557 1.00 89.31 72 ILE A N 1
ATOM 597 C CA . ILE A 1 72 ? -8.754 6.547 -11.831 1.00 89.31 72 ILE A CA 1
ATOM 598 C C . ILE A 1 72 ? -9.872 5.515 -11.680 1.00 89.31 72 ILE A C 1
ATOM 600 O O . ILE A 1 72 ? -11.024 5.836 -11.954 1.00 89.31 72 ILE A O 1
ATOM 604 N N . ILE A 1 73 ? -9.559 4.319 -11.177 1.00 88.25 73 ILE A N 1
ATOM 605 C CA . ILE A 1 73 ? -10.529 3.229 -11.003 1.00 88.25 73 ILE A CA 1
ATOM 606 C C . ILE A 1 73 ? -11.714 3.640 -10.116 1.00 88.25 73 ILE A C 1
ATOM 608 O O . ILE A 1 73 ? -12.839 3.210 -10.361 1.00 88.25 73 ILE A O 1
ATOM 612 N N . HIS A 1 74 ? -11.478 4.468 -9.094 1.00 86.06 74 HIS A N 1
ATOM 613 C CA . HIS A 1 74 ? -12.532 4.918 -8.184 1.00 86.06 74 HIS A CA 1
ATOM 614 C C . HIS A 1 74 ? -13.319 6.137 -8.678 1.00 86.06 74 HIS A C 1
ATOM 616 O O . HIS A 1 74 ? -14.476 6.286 -8.292 1.00 86.06 74 HIS A O 1
ATOM 622 N N . ARG A 1 75 ? -12.713 7.030 -9.471 1.00 86.31 75 ARG A N 1
ATOM 623 C CA . ARG A 1 75 ? -13.352 8.289 -9.898 1.00 86.31 75 ARG A CA 1
ATOM 624 C C . ARG A 1 75 ? -13.972 8.228 -11.291 1.00 86.31 75 ARG A C 1
ATOM 626 O O . ARG A 1 75 ? -14.892 8.993 -11.561 1.00 86.31 75 ARG A O 1
ATOM 633 N N . LEU A 1 76 ? -13.467 7.372 -12.176 1.00 84.25 76 LEU A N 1
ATOM 634 C CA . LEU A 1 76 ? -13.995 7.203 -13.529 1.00 84.25 76 LEU A CA 1
ATOM 635 C C . LEU A 1 76 ? -15.020 6.066 -13.572 1.00 84.25 76 LEU A C 1
ATOM 637 O O . LEU A 1 76 ? -14.910 5.082 -12.844 1.00 84.25 76 LEU A O 1
ATOM 641 N N . ASP A 1 77 ? -16.001 6.178 -14.471 1.00 82.31 77 ASP A N 1
ATOM 642 C CA . ASP A 1 77 ? -16.940 5.092 -14.779 1.00 82.31 77 ASP A CA 1
ATOM 643 C C . ASP A 1 77 ? -16.235 4.016 -15.618 1.00 82.31 77 ASP A C 1
ATOM 645 O O . ASP A 1 77 ? -16.414 3.890 -16.832 1.00 82.31 77 ASP A O 1
ATOM 649 N N . VAL A 1 78 ? -15.358 3.263 -14.955 1.00 82.31 78 VAL A N 1
ATOM 650 C CA . VAL A 1 78 ? -14.458 2.299 -15.593 1.00 82.31 78 VAL A CA 1
ATOM 651 C C . VAL A 1 78 ? -15.184 1.132 -16.260 1.00 82.31 78 VAL A C 1
ATOM 653 O O . VAL A 1 78 ? -14.628 0.497 -17.158 1.00 82.31 78 VAL A O 1
ATOM 656 N N . LYS A 1 79 ? -16.465 0.924 -15.928 1.00 83.75 79 LYS A N 1
ATOM 657 C CA . LYS A 1 79 ? -17.332 -0.058 -16.589 1.00 83.75 79 LYS A CA 1
ATOM 658 C C . LYS A 1 79 ? -17.498 0.227 -18.078 1.00 83.75 79 LYS A C 1
ATOM 660 O O . LYS A 1 79 ? -17.580 -0.714 -18.861 1.00 83.75 79 LYS A O 1
ATOM 665 N N . ARG A 1 80 ? -17.471 1.501 -18.492 1.00 83.94 80 ARG A N 1
ATOM 666 C CA . ARG A 1 80 ? -17.512 1.893 -19.916 1.00 83.94 80 ARG A CA 1
ATOM 667 C C . ARG A 1 80 ? -16.311 1.390 -20.709 1.00 83.94 80 ARG A C 1
ATOM 669 O O . ARG A 1 80 ? -16.404 1.237 -21.919 1.00 83.94 80 ARG A O 1
ATOM 676 N N . PHE A 1 81 ? -15.208 1.115 -20.021 1.00 83.31 81 PHE A N 1
ATOM 677 C CA . PHE A 1 81 ? -13.988 0.561 -20.598 1.00 83.31 81 PHE A CA 1
ATOM 678 C C . PHE A 1 81 ? -13.874 -0.957 -20.376 1.00 83.31 81 PHE A C 1
ATOM 680 O O . PHE A 1 81 ? -12.809 -1.526 -20.592 1.00 83.31 81 PHE A O 1
ATOM 687 N N . GLY A 1 82 ? -14.942 -1.621 -19.911 1.00 84.75 82 GLY A N 1
ATOM 688 C CA . GLY A 1 82 ? -14.930 -3.053 -19.591 1.00 84.75 82 GLY A CA 1
ATOM 689 C C . GLY A 1 82 ? -14.138 -3.407 -18.326 1.00 84.75 82 GLY A C 1
ATOM 690 O O . GLY A 1 82 ? -13.819 -4.573 -18.105 1.00 84.75 82 GLY A O 1
ATOM 691 N N . LEU A 1 83 ? -13.806 -2.415 -17.494 1.00 84.25 83 LEU A N 1
ATOM 692 C CA . LEU A 1 83 ? -13.047 -2.594 -16.260 1.00 84.25 83 LEU A CA 1
ATOM 693 C C . LEU A 1 83 ? -13.969 -2.529 -15.038 1.00 84.25 83 LEU A C 1
ATOM 695 O O . LEU A 1 83 ? -14.973 -1.819 -15.014 1.00 84.25 83 LEU A O 1
ATOM 699 N N . ASN A 1 84 ? -13.593 -3.252 -13.987 1.00 81.94 84 ASN A N 1
ATOM 700 C CA . ASN A 1 84 ? -14.284 -3.244 -12.703 1.00 81.94 84 ASN A CA 1
ATOM 701 C C . ASN A 1 84 ? -13.473 -2.465 -11.666 1.00 81.94 84 ASN A C 1
ATOM 703 O O . ASN A 1 84 ? -12.250 -2.377 -11.749 1.00 81.94 84 ASN A O 1
ATOM 707 N N . ALA A 1 85 ? -14.140 -1.980 -10.616 1.00 79.06 85 ALA A N 1
ATOM 708 C CA . ALA A 1 85 ? -13.470 -1.337 -9.479 1.00 79.06 85 ALA A CA 1
ATOM 709 C C . ALA A 1 85 ? -12.448 -2.256 -8.770 1.00 79.06 85 ALA A C 1
ATOM 711 O O . ALA A 1 85 ? -11.551 -1.798 -8.063 1.00 79.06 85 ALA A O 1
ATOM 712 N N . THR A 1 86 ? -12.597 -3.568 -8.957 1.00 81.38 86 THR A N 1
ATOM 713 C CA . THR A 1 86 ? -11.730 -4.626 -8.429 1.00 81.38 86 THR A CA 1
ATOM 714 C C . THR A 1 86 ? -10.698 -5.130 -9.437 1.00 81.38 86 THR A C 1
ATOM 716 O O . THR A 1 86 ? -9.918 -6.019 -9.090 1.00 81.38 86 THR A O 1
ATOM 719 N N . SER A 1 87 ? -10.678 -4.597 -10.665 1.00 82.31 87 SER A N 1
ATOM 720 C CA . SER A 1 87 ? -9.661 -4.943 -11.656 1.00 82.31 87 SER A CA 1
ATOM 721 C C . SER A 1 87 ? -8.267 -4.662 -11.091 1.00 82.31 87 SER A C 1
ATOM 723 O O . SER A 1 87 ? -8.054 -3.681 -10.375 1.00 82.31 87 SER A O 1
ATOM 725 N N . ARG A 1 88 ? -7.330 -5.566 -11.383 1.00 77.69 88 ARG A N 1
ATOM 726 C CA . ARG A 1 88 ? -5.928 -5.468 -10.971 1.00 77.69 88 ARG A CA 1
ATOM 727 C C . ARG A 1 88 ? -5.049 -5.341 -12.203 1.00 77.69 88 ARG A C 1
ATOM 729 O O . ARG A 1 88 ? -5.360 -5.919 -13.245 1.00 77.69 88 ARG A O 1
ATOM 736 N N . ILE A 1 89 ? -3.952 -4.610 -12.060 1.00 79.25 89 ILE A N 1
ATOM 737 C CA . ILE A 1 89 ? -2.864 -4.646 -13.033 1.00 79.25 89 ILE A CA 1
ATOM 738 C C . ILE A 1 89 ? -2.137 -5.980 -12.846 1.00 79.25 89 ILE A C 1
ATOM 740 O O . ILE A 1 89 ? -1.980 -6.449 -11.719 1.00 79.25 89 ILE A O 1
ATOM 744 N N . LYS A 1 90 ? -1.757 -6.616 -13.953 1.00 72.12 90 LYS A N 1
ATOM 745 C CA . LYS A 1 90 ? -0.916 -7.811 -13.956 1.00 72.12 90 LYS A CA 1
ATOM 746 C C . LYS A 1 90 ? 0.412 -7.419 -14.597 1.00 72.12 90 LYS A C 1
ATOM 748 O O . LYS A 1 90 ? 0.403 -7.027 -15.764 1.00 72.12 90 LYS A O 1
ATOM 753 N N . ALA A 1 91 ? 1.480 -7.448 -13.804 1.00 61.19 91 ALA A N 1
ATOM 754 C CA . ALA A 1 91 ? 2.849 -7.200 -14.249 1.00 61.19 91 ALA A CA 1
ATOM 755 C C . ALA A 1 91 ? 3.455 -8.443 -14.920 1.00 61.19 91 ALA A C 1
ATOM 757 O O . ALA A 1 91 ? 3.038 -9.576 -14.568 1.00 61.19 91 ALA A O 1
#

Sequence (91 aa):
EGEYTYRCILTNDYESSTREIVEFYNLRGGKERIFDDMNNGFGWDRLPKSFMAENTVFLLLTALIRNFYKAIIHRLDVKRFGLNATSRIKA

Foldseek 3Di:
DDDDDDDDDDDPDPPDDPVVSVVVVVCVVVVVVVVVLCVFFQVLVPQPDPDPVVSVVSSVVSVVVVVVVLVCLVPDPCVVVVDHSPDGHGD

Radius of gyration: 18.61 Å; chains: 1; bounding box: 39×35×46 Å

pLDDT: mean 88.02, std 7.7, range [50.66, 96.69]

InterPro domains:
  IPR002559 Transposase IS4-like domain [PF01609] (8-68)

Secondary structure (DSSP, 8-state):
-------------SSS-HHHHHHHHHTHHHHHHHHHHHHHHH-TTS---SSHHHHHHHHHHHHHHHHHHHHHHHHS-GGGGT--TT-----